Protein AF-A0A3B0RH56-F1 (afdb_monomer_lite)

Organism: NCBI:txid652676

pLDDT: mean 77.94, std 10.09, range [49.75, 90.75]

Structure (mmCIF, N/CA/C/O backbone):
data_AF-A0A3B0RH56-F1
#
_entry.id   AF-A0A3B0RH56-F1
#
loop_
_atom_site.group_PDB
_atom_site.id
_atom_site.type_symbol
_atom_site.label_atom_id
_atom_site.label_alt_id
_atom_site.label_comp_id
_atom_site.label_asym_id
_atom_site.label_entity_id
_atom_site.label_seq_id
_atom_site.pdbx_PDB_ins_code
_atom_site.Cartn_x
_atom_site.Cartn_y
_atom_site.Cartn_z
_atom_site.occupancy
_atom_site.B_iso_or_equiv
_atom_site.auth_seq_id
_atom_site.auth_comp_id
_atom_site.auth_asym_id
_atom_site.auth_atom_id
_atom_site.pdbx_PDB_model_num
ATOM 1 N N . MET A 1 1 ? -2.685 -30.835 55.669 1.00 60.59 1 MET A N 1
ATOM 2 C CA . MET A 1 1 ? -3.181 -29.463 55.379 1.00 60.59 1 MET A CA 1
ATOM 3 C C . MET A 1 1 ? -2.213 -28.607 54.552 1.00 60.59 1 MET A C 1
ATOM 5 O O . MET A 1 1 ? -2.687 -27.865 53.702 1.00 60.59 1 MET A O 1
ATOM 9 N N . LYS A 1 2 ? -0.886 -28.684 54.758 1.00 67.00 2 LYS A N 1
ATOM 10 C CA . LYS A 1 2 ? 0.101 -27.873 54.007 1.00 67.00 2 LYS A CA 1
ATOM 11 C C . LYS A 1 2 ? 0.153 -28.205 52.504 1.00 67.00 2 LYS A C 1
ATOM 13 O O . LYS A 1 2 ? 0.094 -27.296 51.688 1.00 67.00 2 LYS A O 1
ATOM 18 N N . THR A 1 3 ? 0.141 -29.490 52.153 1.00 74.75 3 THR A N 1
ATOM 19 C CA . THR A 1 3 ? 0.144 -29.980 50.761 1.00 74.75 3 THR A CA 1
ATOM 20 C C . THR A 1 3 ? -1.119 -29.593 49.986 1.00 74.75 3 THR A C 1
ATOM 22 O O . THR A 1 3 ? -1.033 -29.157 48.848 1.00 74.75 3 THR A O 1
ATOM 25 N N . VAL A 1 4 ? -2.293 -29.646 50.627 1.00 79.81 4 VAL A N 1
ATOM 26 C CA . VAL A 1 4 ? -3.573 -29.212 50.031 1.00 79.81 4 VAL A CA 1
ATOM 27 C C . VAL A 1 4 ? -3.580 -27.705 49.744 1.00 79.81 4 VAL A C 1
ATOM 29 O O . VAL A 1 4 ? -4.016 -27.290 48.675 1.00 79.81 4 VAL A O 1
ATOM 32 N N . LYS A 1 5 ? -3.035 -26.877 50.652 1.00 76.94 5 LYS A N 1
ATOM 33 C CA . LYS A 1 5 ? -2.868 -25.430 50.415 1.00 76.94 5 LYS A CA 1
ATOM 34 C C . LYS A 1 5 ? -1.897 -25.133 49.265 1.00 76.94 5 LYS A C 1
ATOM 36 O O . LYS A 1 5 ? -2.140 -24.202 48.507 1.00 76.94 5 LYS A O 1
ATOM 41 N N . GLN A 1 6 ? -0.833 -25.924 49.117 1.00 80.44 6 GLN A N 1
ATOM 42 C CA . GLN A 1 6 ? 0.116 -25.786 48.006 1.00 80.44 6 GLN A CA 1
ATOM 43 C C . GLN A 1 6 ? -0.515 -26.161 46.660 1.00 80.44 6 GLN A C 1
ATOM 45 O O . GLN A 1 6 ? -0.367 -25.411 45.702 1.00 80.44 6 GLN A O 1
ATOM 50 N N . ILE A 1 7 ? -1.278 -27.256 46.598 1.00 86.06 7 ILE A N 1
ATOM 51 C CA . ILE A 1 7 ? -2.002 -27.668 45.383 1.00 86.06 7 ILE A CA 1
ATOM 52 C C . ILE A 1 7 ? -3.040 -26.609 44.985 1.00 86.06 7 ILE A C 1
ATOM 54 O O . ILE A 1 7 ? -3.121 -26.238 43.816 1.00 86.06 7 ILE A O 1
ATOM 58 N N . LEU A 1 8 ? -3.780 -26.063 45.958 1.00 87.19 8 LEU A N 1
ATOM 59 C CA . LEU A 1 8 ? -4.749 -24.992 45.714 1.00 87.19 8 LEU A CA 1
ATOM 60 C C . LEU A 1 8 ? -4.073 -23.715 45.186 1.00 87.19 8 LEU A C 1
ATOM 62 O O . LEU A 1 8 ? -4.574 -23.097 44.251 1.00 87.19 8 LEU A O 1
ATOM 66 N N . GLY A 1 9 ? -2.913 -23.349 45.741 1.00 87.88 9 GLY A N 1
ATOM 67 C CA . GLY A 1 9 ? -2.127 -22.206 45.272 1.00 87.88 9 GLY A CA 1
ATOM 68 C C . GLY A 1 9 ? -1.615 -22.376 43.838 1.00 87.88 9 GLY A C 1
ATOM 69 O O . GLY A 1 9 ? -1.710 -21.444 43.042 1.00 87.88 9 GLY A O 1
ATOM 70 N N . VAL A 1 10 ? -1.135 -23.572 43.480 1.00 88.81 10 VAL A N 1
ATOM 71 C CA . VAL A 1 10 ? -0.679 -23.883 42.112 1.00 88.81 10 VAL A CA 1
ATOM 72 C C . VAL A 1 10 ? -1.840 -23.834 41.116 1.00 88.81 10 VAL A C 1
ATOM 74 O O . VAL A 1 10 ? -1.684 -23.276 40.032 1.00 88.81 10 VAL A O 1
ATOM 77 N N . LEU A 1 11 ? -3.016 -24.347 41.490 1.00 89.56 11 LEU A N 1
ATOM 78 C CA . LEU A 1 11 ? -4.208 -24.317 40.641 1.00 89.56 11 LEU A CA 1
ATOM 79 C C . LEU A 1 11 ? -4.676 -22.879 40.362 1.00 89.56 11 LEU A C 1
ATOM 81 O O . LEU A 1 11 ? -4.971 -22.537 39.220 1.00 89.56 11 LEU A O 1
ATOM 85 N N . ILE A 1 12 ? -4.679 -22.019 41.385 1.00 89.69 12 ILE A N 1
ATOM 86 C CA . ILE A 1 12 ? -5.017 -20.593 41.242 1.00 89.69 12 ILE A CA 1
ATOM 87 C C . ILE A 1 12 ? -4.022 -19.886 40.311 1.00 89.69 12 ILE A C 1
ATOM 89 O O . ILE A 1 12 ? -4.434 -19.109 39.453 1.00 89.69 12 ILE A O 1
ATOM 93 N N . MET A 1 13 ? -2.726 -20.184 40.436 1.00 87.00 13 MET A N 1
ATOM 94 C CA . MET A 1 13 ? -1.683 -19.594 39.590 1.00 87.00 13 MET A CA 1
ATOM 95 C C . MET A 1 13 ? -1.830 -20.029 38.121 1.00 87.00 13 MET A C 1
ATOM 97 O O . MET A 1 13 ? -1.738 -19.200 37.217 1.00 87.00 13 MET A O 1
ATOM 101 N N . LEU A 1 14 ? -2.162 -21.303 37.879 1.00 86.62 14 LEU A N 1
ATOM 102 C CA . LEU A 1 14 ? -2.415 -21.835 36.538 1.00 86.62 14 LEU A CA 1
ATOM 103 C C . LEU A 1 14 ? -3.630 -21.166 35.873 1.00 86.62 14 LEU A C 1
ATOM 105 O O . LEU A 1 14 ? -3.555 -20.767 34.713 1.00 86.62 14 LEU A O 1
ATOM 109 N N . VAL A 1 15 ? -4.728 -20.988 36.616 1.00 85.38 15 VAL A N 1
ATOM 110 C CA . VAL A 1 15 ? -5.929 -20.284 36.128 1.00 85.38 15 VAL A CA 1
ATOM 111 C C . VAL A 1 15 ? -5.612 -18.824 35.795 1.00 85.38 15 VAL A C 1
ATOM 113 O O . VAL A 1 15 ? -6.062 -18.317 34.769 1.00 85.38 15 VAL A O 1
ATOM 116 N N . PHE A 1 16 ? -4.789 -18.156 36.608 1.00 83.62 16 PHE A N 1
ATOM 117 C CA . PHE A 1 16 ? -4.396 -16.765 36.375 1.00 83.62 16 PHE A CA 1
ATOM 118 C C . PHE A 1 16 ? -3.574 -16.589 35.086 1.00 83.62 16 PHE A C 1
ATOM 120 O O . PHE A 1 16 ? -3.748 -15.602 34.374 1.00 83.62 16 PHE A O 1
ATOM 127 N N . MET A 1 17 ? -2.727 -17.566 34.746 1.00 80.56 17 MET A N 1
ATOM 128 C CA . MET A 1 17 ? -1.929 -17.549 33.514 1.00 80.56 17 MET A CA 1
ATOM 129 C C . MET A 1 17 ? -2.775 -17.739 32.244 1.00 80.56 17 MET A C 1
ATOM 131 O O . MET A 1 17 ? -2.471 -17.145 31.210 1.00 80.56 17 MET A O 1
ATOM 135 N N . ILE A 1 18 ? -3.865 -18.514 32.305 1.00 78.25 18 ILE A N 1
ATOM 136 C CA . ILE A 1 18 ? -4.733 -18.778 31.140 1.00 78.25 18 ILE A CA 1
ATOM 137 C C . ILE A 1 18 ? -5.539 -17.528 30.739 1.00 78.25 18 ILE A C 1
ATOM 139 O O . ILE A 1 18 ? -5.818 -17.326 29.554 1.00 78.25 18 ILE A O 1
ATOM 143 N N . SER A 1 19 ? -5.849 -16.644 31.690 1.00 73.31 19 SER A N 1
ATOM 144 C CA . SER A 1 19 ? -6.657 -15.433 31.472 1.00 73.31 19 SER A CA 1
ATOM 145 C C . SER A 1 19 ? -6.047 -14.421 30.489 1.00 73.31 19 SER A C 1
ATOM 147 O O . SER A 1 19 ? -6.783 -13.642 29.888 1.00 73.31 19 SER A O 1
ATOM 149 N N . PHE A 1 20 ? -4.727 -14.437 30.267 1.00 68.75 20 PHE A N 1
ATOM 150 C CA . PHE A 1 20 ? -4.052 -13.506 29.348 1.00 68.75 20 PHE A CA 1
ATOM 151 C C . PHE A 1 20 ? -3.933 -14.016 27.900 1.00 68.75 20 PHE A C 1
ATOM 153 O O . PHE A 1 20 ? -3.466 -13.287 27.024 1.00 68.75 20 PHE A O 1
ATOM 160 N N . SER A 1 21 ? -4.385 -15.240 27.610 1.00 66.38 21 SER A N 1
ATOM 161 C CA . SER A 1 21 ? -4.229 -15.873 26.287 1.00 66.38 21 SER A CA 1
ATOM 162 C C . SER A 1 21 ? -5.076 -15.255 25.159 1.00 66.38 21 SER A C 1
ATOM 164 O O . SER A 1 21 ? -4.824 -15.526 23.988 1.00 66.38 21 SER A O 1
ATOM 166 N N . GLN A 1 22 ? -6.040 -14.380 25.470 1.00 64.44 22 GLN A N 1
ATOM 167 C CA . GLN A 1 22 ? -7.013 -13.865 24.491 1.00 64.44 22 GLN A CA 1
ATOM 168 C C . GLN A 1 22 ? -6.649 -12.520 23.833 1.00 64.44 22 GLN A C 1
ATOM 170 O O . GLN A 1 22 ? -7.431 -11.989 23.048 1.00 64.44 22 GLN A O 1
ATOM 175 N N . CYS A 1 23 ? -5.465 -1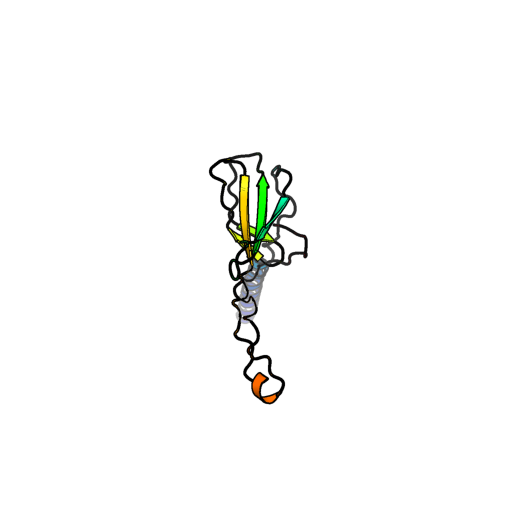1.958 24.094 1.00 66.31 23 CYS A N 1
ATOM 176 C CA . CYS A 1 23 ? -5.094 -10.629 23.582 1.00 66.31 23 CYS A CA 1
ATOM 177 C C . CYS A 1 23 ? -4.894 -10.577 22.045 1.00 66.31 23 CYS A C 1
ATOM 179 O O . CYS A 1 23 ? -5.000 -9.514 21.434 1.00 66.31 23 CYS A O 1
ATOM 181 N N . SER A 1 24 ? -4.639 -11.718 21.389 1.00 63.56 24 SER A N 1
ATOM 182 C CA . SER A 1 24 ? -4.423 -11.776 19.930 1.00 63.56 24 SER A CA 1
ATOM 183 C C . SER A 1 24 ? -5.731 -11.719 19.120 1.00 63.56 24 SER A C 1
ATOM 185 O O . SER A 1 24 ? -5.765 -11.183 18.013 1.00 63.56 24 SER A O 1
ATOM 187 N N . SER A 1 25 ? -6.834 -12.211 19.691 1.00 61.56 25 SER A N 1
ATOM 188 C CA . SER A 1 25 ? -8.109 -12.439 18.990 1.00 61.56 25 SER A CA 1
ATOM 189 C C . SER A 1 25 ? -8.903 -11.162 18.660 1.00 61.56 25 SER A C 1
ATOM 191 O O . SER A 1 25 ? -9.916 -11.228 17.962 1.00 61.56 25 SER A O 1
ATOM 193 N N . THR A 1 26 ? -8.467 -9.997 19.148 1.00 61.12 26 THR A N 1
ATOM 194 C CA . THR A 1 26 ? -9.201 -8.721 19.032 1.00 61.12 26 THR A CA 1
ATOM 195 C C . THR A 1 26 ? -8.896 -7.952 17.743 1.00 61.12 26 THR A C 1
ATOM 197 O O . THR A 1 26 ? -9.611 -7.013 17.401 1.00 61.12 26 THR A O 1
ATOM 200 N N . LYS A 1 27 ? -7.859 -8.333 16.986 1.00 65.75 27 LYS A N 1
ATOM 201 C CA . LYS A 1 27 ? -7.481 -7.654 15.734 1.00 65.75 27 LYS A CA 1
ATOM 202 C C . LYS A 1 27 ? -8.338 -8.139 14.564 1.00 65.75 27 LYS A C 1
ATOM 204 O O . LYS A 1 27 ? -7.846 -8.820 13.671 1.00 65.75 27 LYS A O 1
ATOM 209 N N . LYS A 1 28 ? -9.634 -7.833 14.582 1.00 68.75 28 LYS A N 1
ATOM 210 C CA . LYS A 1 28 ? -10.520 -8.117 13.447 1.00 68.75 28 LYS A CA 1
ATOM 211 C C . LYS A 1 28 ? -10.597 -6.901 12.536 1.00 68.75 28 LYS A C 1
ATOM 213 O O . LYS A 1 28 ? -10.813 -5.788 13.010 1.00 68.75 28 LYS A O 1
ATOM 218 N N . LEU A 1 29 ? -10.412 -7.131 11.238 1.00 74.75 29 LEU A N 1
ATOM 219 C CA . LEU A 1 29 ? -10.632 -6.119 10.215 1.00 74.75 29 LEU A CA 1
ATOM 220 C C . LEU A 1 29 ? -12.125 -5.776 10.176 1.00 74.75 29 LEU A C 1
ATOM 222 O O . LEU A 1 29 ? -12.974 -6.668 10.196 1.00 74.75 29 LEU A O 1
ATOM 226 N N . GLN A 1 30 ? -12.451 -4.488 10.151 1.00 77.38 30 GLN A N 1
ATOM 227 C CA . GLN A 1 30 ? -13.833 -4.047 10.038 1.00 77.38 30 GLN A CA 1
ATOM 228 C C . GLN A 1 30 ? -14.255 -4.064 8.564 1.00 77.38 30 GLN A C 1
ATOM 230 O O . GLN A 1 30 ? -13.834 -3.211 7.794 1.00 77.38 30 GLN A O 1
ATOM 235 N N . GLU A 1 31 ? -15.113 -5.013 8.181 1.00 73.75 31 GLU A N 1
ATOM 236 C CA . GLU A 1 31 ? -15.561 -5.171 6.784 1.00 73.75 31 GLU A CA 1
ATOM 237 C C . GLU A 1 31 ? -16.459 -4.026 6.295 1.00 73.75 31 GLU A C 1
ATOM 239 O O . GLU A 1 31 ? -16.501 -3.712 5.108 1.00 73.75 31 GLU A O 1
ATOM 244 N N . LYS A 1 32 ? -17.223 -3.409 7.204 1.00 74.00 32 LYS A N 1
ATOM 245 C CA . LYS A 1 32 ? -18.183 -2.354 6.867 1.00 74.00 32 LYS A CA 1
ATOM 246 C C . LYS A 1 32 ? -17.777 -1.053 7.524 1.00 74.00 32 LYS A C 1
ATOM 248 O O . LYS A 1 32 ? -17.885 -0.903 8.742 1.00 74.00 32 LYS A O 1
ATOM 253 N N . VAL A 1 33 ? -17.341 -0.106 6.706 1.00 74.62 33 VAL A N 1
ATOM 254 C CA . VAL A 1 33 ? -17.087 1.265 7.145 1.00 74.62 33 VAL A CA 1
ATOM 255 C C . VAL A 1 33 ? -18.426 1.885 7.574 1.00 74.62 33 VAL A C 1
ATOM 257 O O . VAL A 1 33 ? -19.403 1.778 6.831 1.00 74.62 33 VAL A O 1
ATOM 260 N N . PRO A 1 34 ? -18.517 2.548 8.742 1.00 72.19 34 PRO A N 1
ATOM 261 C CA . PRO A 1 34 ? -19.762 3.154 9.219 1.00 72.19 34 PRO A CA 1
ATOM 262 C C . PRO A 1 34 ? -20.090 4.473 8.493 1.00 72.19 34 PRO A C 1
ATOM 264 O O . PRO A 1 34 ? -20.893 5.265 8.974 1.00 72.19 34 PRO A O 1
ATOM 267 N N . ILE A 1 35 ? -19.437 4.739 7.359 1.00 75.12 35 ILE A N 1
ATOM 268 C CA . ILE A 1 35 ? -19.422 6.022 6.657 1.00 75.12 35 ILE A CA 1
ATOM 269 C C . ILE A 1 35 ? -19.695 5.782 5.174 1.00 75.12 35 ILE A C 1
ATOM 271 O O . ILE A 1 35 ? -19.218 4.812 4.584 1.00 75.12 35 ILE A O 1
ATOM 275 N N . ALA A 1 36 ? -20.413 6.719 4.558 1.00 77.81 36 ALA A N 1
ATOM 276 C CA . ALA A 1 36 ? -20.560 6.787 3.113 1.00 77.81 36 ALA A CA 1
ATOM 277 C C . ALA A 1 36 ? -19.251 7.263 2.452 1.00 77.81 36 ALA A C 1
ATOM 279 O O . ALA A 1 36 ? -18.914 8.449 2.468 1.00 77.81 36 ALA A O 1
ATOM 280 N N . ILE A 1 37 ? -18.517 6.324 1.857 1.00 82.38 37 ILE A N 1
ATOM 281 C CA . ILE A 1 37 ? -17.439 6.610 0.904 1.00 82.38 37 ILE A CA 1
ATOM 282 C C . ILE A 1 37 ? -18.069 6.662 -0.493 1.00 82.38 37 ILE A C 1
ATOM 284 O O . ILE A 1 37 ? -18.944 5.858 -0.821 1.00 82.38 37 ILE A O 1
ATOM 288 N N . GLY A 1 38 ? -17.664 7.630 -1.317 1.00 82.19 38 GLY A N 1
ATOM 289 C CA . GLY A 1 38 ? -18.132 7.712 -2.698 1.00 82.19 38 GLY A CA 1
ATOM 290 C C . GLY A 1 38 ? -17.507 6.630 -3.590 1.00 82.19 38 GLY A C 1
ATOM 291 O O . GLY A 1 38 ? -16.832 5.710 -3.132 1.00 82.19 38 GLY A O 1
ATOM 292 N N . LYS A 1 39 ? -17.698 6.744 -4.907 1.00 85.94 39 LYS A N 1
ATOM 293 C CA . LYS A 1 39 ? -17.102 5.796 -5.859 1.00 85.94 39 LYS A CA 1
AT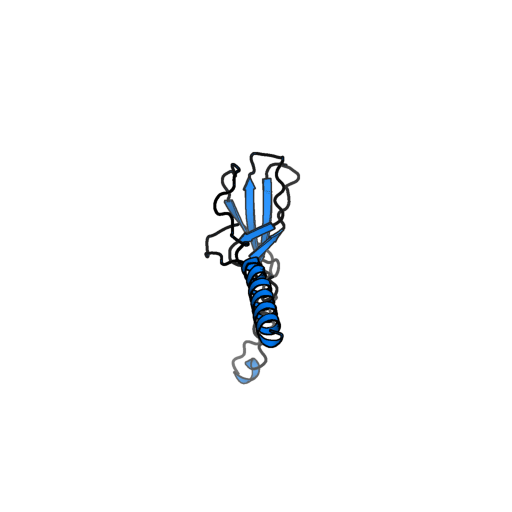OM 294 C C . LYS A 1 39 ? -15.580 5.955 -5.896 1.00 85.94 39 LYS A C 1
ATOM 296 O O . LYS A 1 39 ? -15.075 6.943 -6.426 1.00 85.94 39 LYS A O 1
ATOM 301 N N . VAL A 1 40 ? -14.872 4.969 -5.353 1.00 87.75 40 VAL A N 1
ATOM 302 C CA . VAL A 1 40 ? -13.412 4.862 -5.439 1.00 87.75 40 VAL A CA 1
ATOM 303 C C . VAL A 1 40 ? -13.021 4.468 -6.859 1.00 87.75 40 VAL A C 1
ATOM 305 O O . VAL A 1 40 ? -13.654 3.605 -7.467 1.00 87.75 40 VAL A O 1
ATOM 308 N N . TYR A 1 41 ? -11.981 5.099 -7.397 1.00 89.81 41 TYR A N 1
ATOM 309 C CA . TYR A 1 41 ? -11.467 4.770 -8.722 1.00 89.81 41 TYR A CA 1
ATOM 310 C C . TYR A 1 41 ? -9.943 4.812 -8.763 1.00 89.81 41 TYR A C 1
ATOM 312 O O . TYR A 1 41 ? -9.287 5.478 -7.958 1.00 89.81 41 TYR A O 1
ATOM 320 N N . VAL A 1 42 ? -9.383 4.078 -9.722 1.00 90.31 42 VAL A N 1
ATOM 321 C CA . VAL A 1 42 ? -7.941 3.910 -9.889 1.00 90.31 42 VAL A CA 1
ATOM 322 C C . VAL A 1 42 ? -7.528 4.443 -11.252 1.00 90.31 42 VAL A C 1
ATOM 324 O O . VAL A 1 42 ? -8.177 4.167 -12.259 1.00 90.31 42 VAL A O 1
ATOM 327 N N . GLN A 1 43 ? -6.428 5.185 -11.293 1.00 90.62 43 GLN A N 1
ATOM 328 C CA . GLN A 1 43 ? -5.845 5.698 -12.524 1.00 90.62 43 GLN A CA 1
ATOM 329 C C . GLN A 1 43 ? -4.389 5.266 -12.632 1.00 90.62 43 GLN A C 1
ATOM 331 O O . GLN A 1 43 ? -3.563 5.576 -11.776 1.00 90.62 43 GLN A O 1
ATOM 336 N N . LYS A 1 44 ? -4.054 4.573 -13.719 1.00 90.75 44 LYS A N 1
ATOM 337 C CA . LYS A 1 44 ? -2.666 4.243 -14.041 1.00 90.75 44 LYS A CA 1
ATOM 338 C C . LYS A 1 44 ? -1.941 5.482 -14.565 1.00 90.75 44 LYS A C 1
ATOM 340 O O . LYS A 1 44 ? -2.495 6.214 -15.383 1.00 90.75 44 LYS A O 1
ATOM 345 N N . TRP A 1 45 ? -0.699 5.682 -14.135 1.00 89.31 45 TRP A N 1
ATOM 346 C CA . TRP A 1 45 ? 0.173 6.743 -14.637 1.00 89.31 45 TRP A CA 1
ATOM 347 C C . TRP A 1 45 ? 1.539 6.187 -15.052 1.00 89.31 45 TRP A C 1
ATOM 349 O O . TRP A 1 45 ? 1.997 5.157 -14.549 1.00 89.31 45 TRP A O 1
ATOM 359 N N . VAL A 1 46 ? 2.178 6.868 -16.003 1.00 87.75 46 VAL A N 1
ATOM 360 C CA . VAL A 1 46 ? 3.519 6.555 -16.514 1.00 87.75 46 VAL A CA 1
ATOM 361 C C . VAL A 1 46 ? 4.252 7.877 -16.724 1.00 87.75 46 VAL A C 1
ATOM 363 O O . VAL A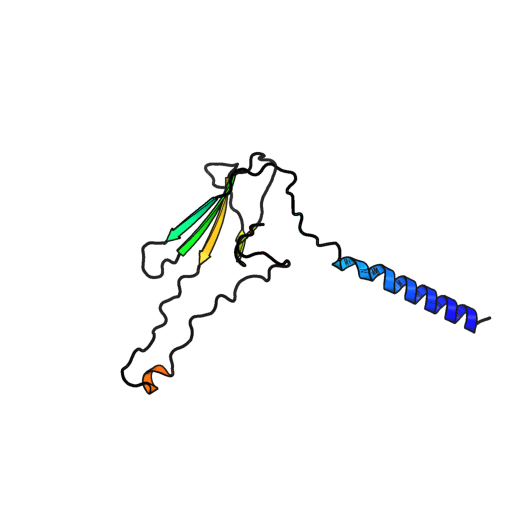 1 46 ? 3.649 8.827 -17.214 1.00 87.75 46 VAL A O 1
ATOM 366 N N . ALA A 1 47 ? 5.531 7.951 -16.354 1.00 83.38 47 ALA A N 1
ATOM 367 C CA . ALA A 1 47 ? 6.307 9.193 -16.439 1.00 83.38 47 ALA A CA 1
ATOM 368 C C . ALA A 1 47 ? 6.671 9.627 -17.872 1.00 83.38 47 ALA A C 1
ATOM 370 O O . ALA A 1 47 ? 7.091 10.759 -18.078 1.00 83.38 47 ALA A O 1
ATOM 371 N N . GLY A 1 48 ? 6.541 8.737 -18.862 1.00 81.44 48 GLY A N 1
ATOM 372 C CA . GLY A 1 48 ? 6.821 9.041 -20.271 1.00 81.44 48 GLY A CA 1
ATOM 373 C C . GLY A 1 48 ? 8.308 9.168 -20.629 1.00 81.44 48 GLY A C 1
ATOM 374 O O . GLY A 1 48 ? 8.622 9.438 -21.782 1.00 81.44 48 GLY A O 1
ATOM 375 N N . ILE A 1 49 ? 9.212 8.941 -19.673 1.00 81.25 49 ILE A N 1
ATOM 376 C CA . ILE A 1 49 ? 10.666 8.926 -19.874 1.00 81.25 49 ILE A CA 1
ATOM 377 C C . ILE A 1 49 ? 11.261 7.586 -19.447 1.00 81.25 49 ILE A C 1
ATOM 379 O O . ILE A 1 49 ? 10.725 6.896 -18.571 1.00 81.25 49 ILE A O 1
ATOM 383 N N . GLU A 1 50 ? 12.392 7.228 -20.050 1.00 74.56 50 GLU A N 1
ATOM 384 C CA . GLU A 1 50 ? 13.146 6.044 -19.655 1.00 74.56 50 GLU A CA 1
ATOM 385 C C . GLU A 1 50 ? 13.579 6.166 -18.185 1.00 74.56 50 GLU A C 1
ATOM 387 O O . GLU A 1 50 ? 14.102 7.193 -17.762 1.00 74.56 50 GLU A O 1
ATOM 392 N N . GLY A 1 51 ? 13.300 5.145 -17.373 1.00 72.19 51 GLY A N 1
ATOM 393 C CA . GLY A 1 51 ? 13.621 5.172 -15.943 1.00 72.19 51 GLY A CA 1
ATOM 394 C C . GLY A 1 51 ? 12.654 5.977 -15.061 1.00 72.19 51 GLY A C 1
ATOM 395 O O . GLY A 1 51 ? 12.747 5.884 -13.840 1.00 72.19 51 GLY A O 1
ATOM 396 N N . GLY A 1 52 ? 11.694 6.718 -15.630 1.00 73.00 52 GLY A N 1
ATOM 397 C CA . GLY A 1 52 ? 10.777 7.583 -14.868 1.00 73.00 52 GLY A CA 1
ATOM 398 C C . GLY A 1 52 ? 9.717 6.843 -14.042 1.00 73.00 52 GLY A C 1
ATOM 399 O O . GLY A 1 52 ? 8.996 7.451 -13.254 1.00 73.00 52 GLY A O 1
ATOM 400 N N . GLY A 1 53 ? 9.623 5.522 -14.194 1.00 81.44 53 GLY A N 1
ATOM 401 C CA . GLY A 1 53 ? 8.706 4.684 -13.432 1.00 81.44 53 GLY A CA 1
ATOM 402 C C . GLY A 1 53 ? 7.256 4.750 -13.906 1.00 81.44 53 GLY A C 1
ATOM 403 O O . GLY A 1 53 ? 6.890 5.375 -14.906 1.00 81.44 53 GLY A O 1
ATOM 404 N N . SER A 1 54 ? 6.418 4.014 -13.189 1.00 86.44 54 SER A N 1
ATOM 405 C CA . SER A 1 54 ? 4.979 3.946 -13.423 1.00 86.44 54 SER A CA 1
ATOM 406 C C . SER A 1 54 ? 4.275 3.651 -12.113 1.00 86.44 54 SER A C 1
ATOM 408 O O . SER A 1 54 ? 4.903 3.234 -11.138 1.00 86.44 54 SER A O 1
ATOM 410 N N . GLY A 1 55 ? 2.967 3.840 -12.077 1.00 87.88 55 GLY A N 1
ATOM 411 C CA . GLY A 1 55 ? 2.232 3.611 -10.852 1.00 87.88 55 GLY A CA 1
ATOM 412 C C . GLY A 1 55 ? 0.729 3.670 -11.019 1.00 87.88 55 GLY A C 1
ATOM 413 O O . GLY A 1 55 ? 0.189 3.672 -12.130 1.00 87.88 55 GLY A O 1
ATOM 414 N N . LEU A 1 56 ? 0.061 3.690 -9.874 1.00 89.69 56 LEU A N 1
ATOM 415 C CA . LEU A 1 56 ? -1.385 3.769 -9.749 1.00 89.69 56 LEU A CA 1
ATOM 416 C C . LEU A 1 56 ? -1.720 4.882 -8.760 1.00 89.69 56 LEU A C 1
ATOM 418 O O . LEU A 1 56 ? -1.212 4.900 -7.641 1.00 89.69 56 LEU A O 1
ATOM 422 N N . TYR A 1 57 ? -2.597 5.788 -9.168 1.00 90.19 57 TYR A N 1
ATOM 423 C CA . TYR A 1 57 ? -3.298 6.676 -8.257 1.00 90.19 57 TYR A CA 1
ATOM 424 C C . TYR A 1 57 ? -4.611 6.031 -7.847 1.00 90.19 57 TYR A C 1
ATOM 426 O O . TYR A 1 57 ? -5.371 5.591 -8.708 1.00 90.19 57 TYR A O 1
ATOM 434 N N . ILE A 1 58 ? -4.886 6.003 -6.549 1.00 89.94 58 ILE A N 1
ATOM 435 C CA . ILE A 1 58 ? -6.204 5.667 -6.012 1.00 89.94 58 ILE A CA 1
ATOM 436 C C . ILE A 1 58 ? -6.848 6.947 -5.515 1.00 89.94 58 ILE A C 1
ATOM 438 O O . ILE A 1 58 ? -6.229 7.715 -4.781 1.00 89.94 58 ILE A O 1
ATOM 442 N N . PHE A 1 59 ? -8.092 7.154 -5.920 1.00 89.75 59 PHE A N 1
ATOM 443 C CA . PHE A 1 59 ? -8.889 8.315 -5.579 1.00 89.75 59 PHE A CA 1
ATOM 444 C C . PHE A 1 59 ? -10.068 7.890 -4.714 1.00 89.75 59 PHE A C 1
ATOM 446 O O . PHE A 1 59 ? -10.921 7.123 -5.159 1.00 89.75 59 PHE A O 1
ATOM 453 N N . ILE A 1 60 ? -10.112 8.407 -3.486 1.00 88.56 60 ILE A N 1
ATOM 454 C CA . ILE A 1 60 ? -11.124 8.071 -2.484 1.00 88.56 60 ILE A CA 1
ATOM 455 C C . ILE A 1 60 ? -11.908 9.347 -2.147 1.00 88.56 60 ILE A C 1
ATOM 457 O O . ILE A 1 60 ? -11.418 10.193 -1.389 1.00 88.56 60 ILE A O 1
ATOM 461 N N . PRO A 1 61 ? -13.100 9.538 -2.738 1.00 87.81 61 PRO A N 1
ATOM 462 C CA . PRO A 1 61 ? -13.988 10.630 -2.367 1.00 87.81 61 PRO A CA 1
ATOM 463 C C . PRO A 1 61 ? -14.686 10.320 -1.038 1.00 87.81 61 PRO A C 1
ATOM 465 O O . PRO A 1 61 ? -15.294 9.261 -0.878 1.00 87.81 61 PRO A O 1
ATOM 468 N N . VAL A 1 62 ? -14.635 11.260 -0.100 1.00 85.75 62 VAL A N 1
ATOM 469 C CA . VAL A 1 62 ? -15.252 11.147 1.227 1.00 85.75 62 VAL A CA 1
ATOM 470 C C . VAL A 1 62 ? -16.306 12.240 1.368 1.00 85.75 62 VAL A C 1
ATOM 472 O O . VAL A 1 62 ? -16.035 13.413 1.120 1.00 85.75 62 VAL A O 1
ATOM 475 N N . SER A 1 63 ? -17.531 11.864 1.735 1.00 79.44 63 SER A N 1
ATOM 476 C CA . SER A 1 63 ? -18.632 12.826 1.877 1.00 79.44 63 SER A CA 1
ATOM 477 C C . SER A 1 63 ? -18.524 13.670 3.148 1.00 79.44 63 SER A 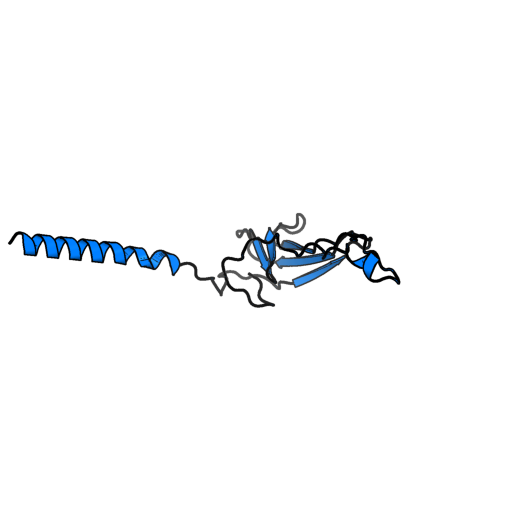C 1
ATOM 479 O O . SER A 1 63 ? -18.969 14.815 3.154 1.00 79.44 63 SER A O 1
ATOM 481 N N . ASP A 1 64 ? -17.910 13.127 4.197 1.00 76.56 64 ASP A N 1
ATOM 482 C CA . ASP A 1 64 ? -17.785 13.764 5.505 1.00 76.56 64 ASP A CA 1
ATOM 483 C C . ASP A 1 64 ? -16.344 14.240 5.758 1.00 76.56 64 ASP A C 1
ATOM 485 O O . ASP A 1 64 ? -15.391 13.459 5.748 1.00 76.56 64 ASP A O 1
ATOM 489 N N . ALA A 1 65 ? -16.182 15.546 5.973 1.00 69.75 65 ALA A N 1
ATOM 490 C CA . ALA A 1 65 ? -14.884 16.191 6.167 1.00 69.75 65 ALA A CA 1
ATOM 491 C C . ALA A 1 65 ? -14.300 15.989 7.578 1.00 69.75 65 ALA A C 1
ATOM 493 O O . ALA A 1 65 ? -13.162 16.384 7.826 1.00 69.75 65 ALA A O 1
ATOM 494 N N . SER A 1 66 ? -15.057 15.392 8.504 1.00 75.12 66 SER A N 1
ATOM 495 C CA . SER A 1 66 ? -14.595 15.096 9.868 1.00 75.12 66 SER A CA 1
ATOM 496 C C . SER A 1 66 ? -13.638 13.899 9.947 1.00 75.12 66 SER A C 1
ATOM 498 O O . SER A 1 66 ? -13.037 13.651 10.993 1.00 75.12 66 SER A O 1
ATOM 500 N N . ILE A 1 67 ? -13.469 13.166 8.844 1.00 76.44 67 ILE A N 1
ATOM 501 C CA . ILE A 1 67 ? -12.728 11.906 8.802 1.00 76.44 67 ILE A CA 1
ATOM 502 C C . ILE A 1 67 ? -11.380 12.112 8.136 1.00 76.44 67 ILE A C 1
ATOM 504 O O . ILE A 1 67 ? -11.281 12.628 7.020 1.00 76.44 67 ILE A O 1
ATOM 508 N N . THR A 1 68 ? -10.346 11.617 8.807 1.00 80.88 68 THR A N 1
ATOM 509 C CA . THR A 1 68 ? -8.974 11.573 8.310 1.00 80.88 68 THR A CA 1
ATOM 510 C C . THR A 1 68 ? -8.581 10.147 7.959 1.00 80.88 68 THR A C 1
ATOM 512 O O . THR A 1 68 ? -8.527 9.289 8.840 1.00 80.88 68 THR A O 1
ATOM 515 N N . LEU A 1 69 ? -8.280 9.899 6.686 1.00 83.75 69 LEU A N 1
ATOM 516 C CA . LEU A 1 69 ? -7.693 8.637 6.242 1.00 83.75 69 LEU A CA 1
ATOM 517 C C . LEU A 1 69 ? -6.162 8.750 6.269 1.00 83.75 69 LEU A C 1
ATOM 519 O O . LEU A 1 69 ? -5.611 9.705 5.722 1.00 83.75 69 LEU A O 1
ATOM 523 N N . ASP A 1 70 ? -5.481 7.790 6.895 1.00 85.31 70 ASP A N 1
ATOM 524 C CA . ASP A 1 70 ? -4.015 7.806 7.029 1.00 85.31 70 ASP A CA 1
ATOM 525 C C . ASP A 1 70 ? -3.323 7.007 5.917 1.00 85.31 70 ASP A C 1
ATOM 527 O O . ASP A 1 70 ? -2.481 7.532 5.189 1.00 85.31 70 ASP A O 1
ATOM 531 N N . SER A 1 71 ? -3.700 5.743 5.734 1.00 87.62 71 SER A N 1
ATOM 532 C CA . SER A 1 71 ? -3.072 4.839 4.767 1.00 87.62 71 SER A CA 1
ATOM 533 C C . SER A 1 71 ? -4.101 4.002 4.020 1.00 87.62 71 SER A C 1
ATOM 535 O O . SER A 1 71 ? -5.231 3.855 4.471 1.00 87.62 71 SER A O 1
ATOM 537 N N . VAL A 1 72 ? -3.694 3.499 2.855 1.00 88.62 72 VAL A N 1
ATOM 538 C CA . VAL A 1 72 ? -4.480 2.590 2.020 1.00 88.62 72 VAL A CA 1
ATOM 539 C C . VAL A 1 72 ? -3.635 1.381 1.635 1.00 88.62 72 VAL A C 1
ATOM 541 O O . VAL A 1 72 ? -2.457 1.515 1.277 1.00 88.62 72 VAL A O 1
ATOM 544 N N . TYR A 1 73 ? -4.257 0.211 1.693 1.00 88.06 73 TYR A N 1
ATOM 545 C CA . TYR A 1 73 ? -3.696 -1.084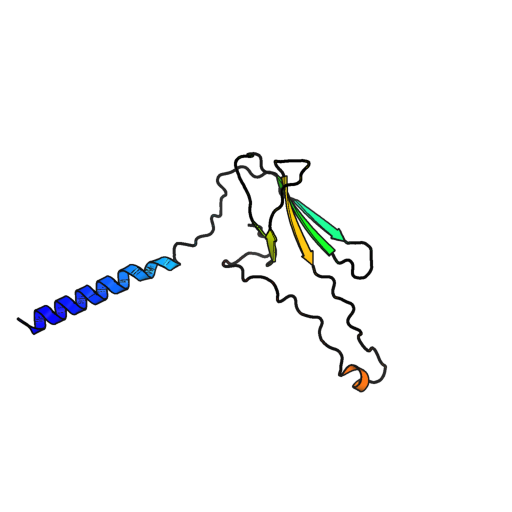 1.349 1.00 88.06 73 TYR A CA 1
ATOM 546 C C . TYR A 1 73 ? -4.380 -1.609 0.091 1.00 88.06 73 TYR A C 1
ATOM 548 O O . TYR A 1 73 ? -5.595 -1.782 0.051 1.00 88.06 73 TYR A O 1
ATOM 556 N N . PHE A 1 74 ? -3.595 -1.861 -0.953 1.00 86.50 74 PHE A N 1
ATOM 557 C CA . PHE A 1 74 ? -4.100 -2.362 -2.227 1.00 86.50 74 PHE A CA 1
ATOM 558 C C . PHE A 1 74 ? -3.039 -3.224 -2.910 1.00 86.50 74 PHE A C 1
ATOM 560 O O . PHE A 1 74 ? -1.878 -2.816 -3.018 1.00 86.50 74 PHE A O 1
ATOM 567 N N . ARG A 1 75 ? -3.423 -4.417 -3.387 1.00 81.88 75 ARG A N 1
ATOM 568 C CA . ARG A 1 75 ? -2.545 -5.348 -4.132 1.00 81.88 75 ARG A CA 1
ATOM 569 C C . ARG A 1 75 ? -1.211 -5.651 -3.441 1.00 81.88 75 ARG A C 1
ATOM 571 O O . ARG A 1 75 ? -0.147 -5.576 -4.058 1.00 81.88 75 ARG A O 1
ATOM 578 N N . GLY A 1 76 ? -1.255 -5.928 -2.140 1.00 77.50 76 GLY A N 1
ATOM 579 C CA . GLY A 1 76 ? -0.056 -6.236 -1.353 1.00 77.50 76 GLY A CA 1
ATOM 580 C C . GLY A 1 76 ? 0.858 -5.035 -1.080 1.00 77.50 76 GLY A C 1
ATOM 581 O O . GLY A 1 76 ? 1.941 -5.206 -0.528 1.00 77.50 76 GLY A O 1
ATOM 582 N N . LYS A 1 77 ? 0.437 -3.815 -1.437 1.00 82.62 77 LYS A N 1
ATOM 583 C CA . LYS A 1 77 ? 1.180 -2.575 -1.197 1.00 82.62 77 LYS A CA 1
ATOM 584 C C . LYS A 1 77 ? 0.430 -1.689 -0.214 1.00 82.62 77 LYS A C 1
ATOM 586 O O . LYS A 1 77 ? -0.796 -1.678 -0.202 1.00 82.62 77 LYS A O 1
ATOM 591 N N . ALA A 1 78 ? 1.173 -0.890 0.542 1.00 85.00 78 ALA A N 1
ATOM 592 C CA . ALA A 1 78 ? 0.627 0.144 1.411 1.00 85.00 78 ALA A CA 1
ATOM 593 C C . ALA A 1 78 ? 1.180 1.510 0.998 1.00 85.00 78 ALA A C 1
ATOM 595 O O . ALA A 1 78 ? 2.376 1.635 0.723 1.00 85.00 78 ALA A O 1
ATOM 596 N N . THR A 1 79 ? 0.332 2.535 0.969 1.00 85.81 79 THR A N 1
ATOM 597 C CA . THR A 1 79 ? 0.768 3.922 0.760 1.00 85.81 79 THR A CA 1
ATOM 598 C C . THR A 1 79 ? 0.020 4.872 1.685 1.00 85.81 79 THR A C 1
ATOM 600 O O . THR A 1 79 ? -1.091 4.581 2.130 1.00 85.81 79 THR A O 1
ATOM 603 N N . LYS A 1 80 ? 0.643 6.010 1.995 1.00 88.06 80 LYS A N 1
ATOM 604 C CA . LYS A 1 80 ? 0.019 7.057 2.804 1.00 88.06 80 LYS A CA 1
ATOM 605 C C . LYS A 1 80 ? -0.923 7.874 1.925 1.00 88.06 80 LYS A C 1
ATOM 607 O O . LYS A 1 80 ? -0.550 8.283 0.824 1.00 88.06 80 LYS A O 1
ATOM 612 N N . LEU A 1 81 ? -2.132 8.121 2.411 1.00 86.94 81 LEU A N 1
ATOM 613 C CA . LEU A 1 81 ? -3.099 8.959 1.720 1.00 86.94 81 LEU A CA 1
ATOM 614 C C . LEU A 1 81 ? -2.752 10.435 1.922 1.00 86.94 81 LEU A C 1
ATOM 616 O O . LEU A 1 81 ? -2.324 10.865 2.991 1.00 86.94 81 LEU A O 1
ATOM 620 N N . SER A 1 82 ? -2.917 11.221 0.864 1.00 84.94 82 SER A N 1
ATOM 621 C CA . SER A 1 82 ? -2.725 12.671 0.878 1.00 84.94 82 SER A CA 1
ATOM 622 C C . SER A 1 82 ? -3.990 13.355 0.382 1.00 84.94 82 SER A C 1
ATOM 624 O O . SER A 1 82 ? -4.583 12.932 -0.609 1.00 84.94 82 SER A O 1
ATOM 626 N N . VAL A 1 83 ? -4.413 14.421 1.058 1.00 80.25 83 VAL A N 1
ATOM 627 C CA . VAL A 1 83 ? -5.566 15.217 0.620 1.00 80.25 83 VAL A CA 1
ATOM 628 C C . VAL A 1 83 ? -5.141 16.084 -0.556 1.00 80.25 83 VAL A C 1
ATOM 630 O O . VAL A 1 83 ? -4.117 16.770 -0.501 1.00 80.25 83 VAL A O 1
ATOM 633 N N . LYS A 1 84 ? -5.924 16.082 -1.636 1.00 71.00 84 LYS A N 1
ATOM 634 C CA . LYS A 1 84 ? -5.650 16.975 -2.762 1.00 71.00 84 LYS A CA 1
ATOM 635 C C . LYS A 1 84 ? -5.977 18.411 -2.338 1.00 71.00 84 LYS A C 1
ATOM 637 O O . LYS A 1 84 ? -7.123 18.699 -2.013 1.00 71.00 84 LYS A O 1
ATOM 642 N N . TYR A 1 85 ? -5.012 19.331 -2.410 1.00 57.28 85 TYR A N 1
ATOM 643 C CA . TYR A 1 85 ? -5.191 20.743 -2.013 1.00 57.28 85 TYR A CA 1
ATOM 644 C C . TYR A 1 85 ? -6.416 21.437 -2.643 1.00 57.28 85 TYR A C 1
ATOM 646 O O . TYR A 1 85 ? -6.961 22.367 -2.059 1.00 57.28 85 TYR A O 1
ATOM 654 N N . GLN A 1 86 ? -6.866 20.977 -3.816 1.00 61.97 86 GLN A N 1
ATOM 655 C CA . GLN A 1 86 ? -8.020 21.533 -4.530 1.00 61.97 86 GLN A CA 1
ATOM 656 C C . GLN A 1 86 ? -9.381 21.013 -4.033 1.00 61.97 86 GLN A C 1
ATOM 658 O O . GLN A 1 86 ? -10.369 21.720 -4.174 1.00 61.97 86 GLN A O 1
ATOM 663 N N . ASN A 1 87 ? -9.447 19.812 -3.447 1.00 65.56 87 ASN A N 1
ATOM 664 C CA . ASN A 1 87 ? -10.685 19.196 -2.961 1.00 65.56 87 ASN A CA 1
ATOM 665 C C . ASN A 1 87 ? -10.428 18.566 -1.589 1.00 65.56 87 ASN A C 1
ATOM 667 O O . ASN A 1 87 ? -9.911 17.452 -1.502 1.00 65.56 87 ASN A O 1
ATOM 671 N N . LYS A 1 88 ? -10.844 19.253 -0.515 1.00 69.56 88 LYS A N 1
ATOM 672 C CA . LYS A 1 88 ? -10.698 18.779 0.878 1.00 69.56 88 LYS A CA 1
ATOM 673 C C . LYS A 1 88 ? -11.381 17.430 1.155 1.00 69.56 88 LYS A C 1
ATOM 675 O O . LYS A 1 88 ? -11.034 16.762 2.117 1.00 69.56 88 LYS A O 1
ATOM 680 N N . ASN A 1 89 ? -12.294 17.019 0.279 1.00 78.94 89 ASN A N 1
ATOM 681 C CA . ASN A 1 89 ? -13.089 15.798 0.389 1.00 78.94 89 ASN A CA 1
ATOM 682 C C . ASN A 1 89 ? -12.532 14.641 -0.464 1.00 78.94 89 ASN A C 1
ATOM 684 O O . ASN A 1 89 ? -13.237 13.672 -0.738 1.00 78.94 89 ASN A O 1
ATOM 688 N N . MET A 1 90 ? -11.293 14.752 -0.954 1.00 84.25 90 MET A N 1
ATOM 689 C CA . MET A 1 90 ? -10.702 13.777 -1.866 1.00 84.25 90 MET A CA 1
ATOM 690 C C . MET A 1 90 ? -9.302 13.366 -1.413 1.00 84.25 90 MET A C 1
ATOM 692 O O . MET A 1 90 ? -8.353 14.154 -1.466 1.00 84.25 90 MET A O 1
ATOM 696 N N . TYR A 1 91 ? -9.177 12.100 -1.024 1.00 86.94 91 TYR A N 1
ATOM 697 C CA . TYR A 1 91 ? -7.904 11.480 -0.681 1.00 86.94 91 TYR A CA 1
ATOM 698 C C . TYR A 1 91 ? -7.288 10.818 -1.909 1.00 86.94 91 TYR A C 1
ATOM 700 O O . TYR A 1 91 ? -7.983 10.199 -2.720 1.00 86.94 91 TYR A O 1
ATOM 708 N N . VAL A 1 92 ? -5.972 10.957 -2.039 1.00 88.31 92 VAL A N 1
ATOM 709 C CA . VAL A 1 92 ? -5.181 10.384 -3.124 1.00 88.31 92 VAL A CA 1
ATOM 710 C C . VAL A 1 92 ? -4.072 9.523 -2.538 1.00 88.31 92 VAL A C 1
ATOM 712 O O . VAL A 1 92 ? -3.259 10.002 -1.748 1.00 88.31 92 VAL A O 1
ATOM 715 N N . GLY A 1 93 ? -4.028 8.257 -2.942 1.00 88.75 93 GLY A N 1
ATOM 716 C CA . GLY A 1 93 ? -2.919 7.345 -2.666 1.00 88.75 93 GLY A CA 1
ATOM 717 C C . GLY A 1 93 ? -2.074 7.158 -3.917 1.00 88.75 93 GLY A C 1
ATOM 718 O O . GLY A 1 93 ? -2.621 6.876 -4.982 1.00 88.75 93 GLY A O 1
ATOM 719 N N . ASN A 1 94 ? -0.753 7.313 -3.806 1.00 89.06 94 ASN A N 1
ATOM 720 C CA . ASN A 1 94 ? 0.167 7.031 -4.908 1.00 89.06 94 ASN A CA 1
ATOM 721 C C . ASN A 1 94 ? 0.901 5.713 -4.658 1.00 89.06 94 ASN A C 1
ATOM 723 O O . ASN A 1 94 ? 1.684 5.596 -3.713 1.00 89.06 94 ASN A O 1
ATOM 727 N N . PHE A 1 95 ? 0.669 4.739 -5.530 1.00 86.44 95 PHE A N 1
ATOM 728 C CA . PHE A 1 95 ? 1.420 3.496 -5.580 1.00 86.44 95 PHE A CA 1
ATOM 729 C C . PHE A 1 95 ? 2.465 3.606 -6.674 1.00 86.44 95 PHE A C 1
ATOM 731 O O . PHE A 1 95 ? 2.153 3.512 -7.861 1.00 86.44 95 PHE A O 1
ATOM 738 N N . ILE A 1 96 ? 3.713 3.789 -6.263 1.00 82.25 96 ILE A N 1
ATOM 739 C CA . ILE A 1 96 ? 4.843 3.859 -7.180 1.00 82.25 96 ILE A CA 1
ATOM 740 C C . ILE A 1 96 ? 5.356 2.437 -7.384 1.00 82.25 96 ILE A C 1
ATOM 742 O O . ILE A 1 96 ? 5.717 1.739 -6.432 1.00 82.25 96 ILE A O 1
ATOM 746 N N . ASN A 1 97 ? 5.395 1.993 -8.635 1.00 78.06 97 ASN A N 1
ATOM 747 C CA . ASN A 1 97 ? 6.230 0.867 -8.998 1.00 78.06 97 ASN A CA 1
ATOM 748 C C . ASN A 1 97 ? 7.614 1.450 -9.277 1.00 78.06 97 ASN A C 1
ATOM 750 O O . ASN A 1 97 ? 7.739 2.233 -10.226 1.00 78.06 97 ASN A O 1
ATOM 754 N N . PRO A 1 98 ? 8.637 1.117 -8.466 1.00 66.06 98 PRO A N 1
ATOM 755 C CA . PRO A 1 98 ? 9.984 1.566 -8.763 1.00 66.06 98 PRO A CA 1
ATOM 756 C C . PRO A 1 98 ? 10.299 1.138 -10.191 1.00 66.06 98 PRO A C 1
ATOM 758 O O . PRO A 1 98 ? 10.065 -0.015 -10.575 1.00 66.06 98 PRO A O 1
ATOM 761 N N . SER A 1 99 ? 10.753 2.095 -11.000 1.00 63.81 99 SER A N 1
ATOM 762 C CA . SER A 1 99 ? 11.298 1.755 -12.303 1.00 63.81 99 SER A CA 1
ATOM 763 C C . SER A 1 99 ? 12.379 0.722 -12.052 1.00 63.81 99 SER A C 1
ATOM 765 O O . SER A 1 99 ? 13.263 0.961 -11.228 1.00 63.81 99 SER A O 1
ATOM 767 N N . LYS A 1 100 ? 12.320 -0.420 -12.741 1.00 60.16 100 LYS A N 1
ATOM 768 C CA . LYS A 1 100 ? 13.497 -1.279 -12.825 1.00 60.16 100 LYS A CA 1
ATOM 769 C C . LYS A 1 100 ? 14.572 -0.374 -13.417 1.00 60.16 100 LYS A C 1
ATOM 771 O O . LYS A 1 100 ? 14.433 0.045 -14.566 1.00 60.16 100 LYS A O 1
ATOM 776 N N . GLN A 1 101 ? 15.552 0.047 -12.619 1.00 57.34 101 GLN A N 1
ATOM 777 C CA . GLN A 1 101 ? 16.739 0.664 -13.193 1.00 57.34 101 GLN A CA 1
ATOM 778 C C . GLN A 1 101 ? 17.243 -0.321 -14.243 1.00 57.34 101 GLN A C 1
ATOM 780 O O . GLN A 1 101 ? 17.217 -1.530 -13.980 1.00 57.34 101 GLN A O 1
ATOM 785 N N . LYS A 1 102 ? 17.607 0.168 -15.436 1.00 58.34 102 LYS A N 1
ATOM 786 C CA . LYS A 1 102 ? 18.287 -0.673 -16.420 1.00 58.34 102 LYS A CA 1
ATOM 787 C C . LYS A 1 102 ? 19.483 -1.274 -15.693 1.00 58.34 102 LYS A C 1
ATOM 789 O O . LYS A 1 102 ? 20.410 -0.559 -15.330 1.00 58.34 102 LYS A O 1
ATOM 794 N N . HIS A 1 103 ? 19.394 -2.560 -15.385 1.00 60.66 103 HIS A N 1
ATOM 795 C CA . HIS A 1 103 ? 20.590 -3.315 -15.104 1.00 60.66 103 HIS A CA 1
ATOM 796 C C . HIS A 1 103 ? 21.316 -3.419 -16.430 1.00 60.66 103 HIS A C 1
ATOM 798 O O . HIS A 1 103 ? 20.680 -3.645 -17.465 1.00 60.66 103 HIS A O 1
ATOM 804 N N . ASP A 1 104 ? 22.617 -3.188 -16.390 1.00 66.31 104 ASP A N 1
ATOM 805 C CA . ASP A 1 104 ? 23.469 -3.399 -17.543 1.00 66.31 104 ASP A CA 1
ATOM 806 C C . ASP A 1 104 ? 23.565 -4.918 -17.730 1.00 66.31 104 ASP A C 1
ATOM 808 O O . ASP A 1 104 ? 24.327 -5.606 -17.054 1.00 66.31 104 ASP A O 1
ATOM 812 N N . ILE A 1 105 ? 22.637 -5.461 -18.519 1.00 76.69 105 ILE A N 1
ATOM 813 C CA . ILE A 1 105 ? 22.557 -6.888 -18.818 1.00 76.69 105 ILE A CA 1
ATOM 814 C C . ILE A 1 105 ? 23.456 -7.113 -20.023 1.00 76.69 105 ILE A C 1
ATOM 816 O O . ILE A 1 105 ? 23.199 -6.587 -21.107 1.00 76.69 105 ILE A O 1
ATOM 820 N N . ILE A 1 106 ? 24.500 -7.912 -19.838 1.00 81.69 106 ILE A N 1
ATOM 821 C CA . ILE A 1 106 ? 25.358 -8.341 -20.934 1.00 81.69 106 ILE A CA 1
ATOM 822 C C . ILE A 1 106 ? 24.572 -9.386 -21.722 1.00 81.69 106 ILE A C 1
ATOM 824 O O . ILE A 1 106 ? 24.244 -10.443 -21.186 1.00 81.69 106 ILE A O 1
ATOM 828 N N . MET A 1 107 ? 24.253 -9.073 -22.977 1.00 81.12 107 MET A N 1
ATOM 829 C CA . MET A 1 107 ? 23.568 -9.976 -23.903 1.00 81.12 107 MET A CA 1
ATOM 830 C C . MET A 1 107 ? 24.535 -10.311 -25.040 1.00 81.12 107 MET A C 1
ATOM 832 O O . MET A 1 107 ? 24.730 -9.511 -25.957 1.00 81.12 107 MET A O 1
ATOM 836 N N . SER A 1 108 ? 25.218 -11.450 -24.923 1.00 86.69 108 SER A N 1
ATOM 837 C CA . SER A 1 108 ? 26.338 -11.843 -25.789 1.00 86.69 108 SER A CA 1
ATOM 838 C C . SER A 1 108 ? 26.074 -13.205 -26.426 1.00 86.69 108 SER A C 1
ATOM 840 O O . SER A 1 108 ? 25.367 -14.038 -25.874 1.00 86.69 108 SER A O 1
ATOM 842 N N . GLY A 1 109 ? 26.678 -13.472 -27.586 1.00 88.69 109 GLY A N 1
ATOM 843 C CA . GLY A 1 109 ? 26.607 -14.797 -28.215 1.00 88.69 109 GLY A CA 1
ATOM 844 C C . GLY A 1 109 ? 27.346 -15.896 -27.436 1.00 88.69 109 GLY A C 1
ATOM 845 O O . GLY A 1 109 ? 27.110 -17.076 -27.681 1.00 88.69 109 GLY A O 1
ATOM 846 N N . ASP A 1 110 ? 28.230 -15.524 -26.503 1.00 89.69 110 ASP A N 1
ATOM 847 C CA . ASP A 1 110 ? 28.933 -16.450 -25.610 1.00 89.69 110 ASP A CA 1
ATOM 848 C C . ASP A 1 110 ? 28.254 -16.497 -24.234 1.00 89.69 110 ASP A C 1
ATOM 850 O O . ASP A 1 110 ? 28.289 -15.526 -23.475 1.00 89.69 110 ASP A O 1
ATOM 854 N N . SER A 1 111 ? 27.694 -17.658 -23.877 1.00 84.62 111 SER A N 1
ATOM 855 C CA . SER A 1 111 ? 26.993 -17.875 -22.605 1.00 84.62 111 SER A CA 1
ATOM 856 C C . SER A 1 111 ? 27.865 -17.627 -21.370 1.00 84.62 111 SER A C 1
ATOM 858 O O . SER A 1 111 ? 27.338 -17.315 -20.304 1.00 84.62 111 SER A O 1
ATOM 860 N N . LYS A 1 112 ? 29.198 -17.740 -21.474 1.00 87.00 112 LYS A N 1
ATOM 861 C CA . LYS A 1 112 ? 30.096 -17.463 -20.339 1.00 87.00 112 LYS A CA 1
ATOM 862 C C . LYS A 1 112 ? 30.142 -15.979 -19.982 1.00 87.00 112 LYS A C 1
ATOM 864 O O . LYS A 1 112 ? 30.336 -15.651 -18.813 1.00 87.00 112 LYS A O 1
ATOM 869 N N . ALA A 1 113 ? 29.935 -15.096 -20.958 1.00 85.31 113 ALA A N 1
ATOM 870 C CA . ALA A 1 113 ? 29.911 -13.652 -20.741 1.00 85.31 113 ALA A CA 1
ATOM 871 C C . ALA A 1 113 ? 28.642 -13.184 -20.002 1.00 85.31 113 ALA A C 1
ATOM 873 O O . ALA A 1 113 ? 28.637 -12.099 -19.428 1.00 85.31 113 ALA A O 1
ATOM 874 N N . GLU A 1 114 ? 27.592 -14.011 -19.964 1.00 86.62 114 GLU A N 1
ATOM 875 C CA . GLU A 1 114 ? 26.319 -13.696 -19.301 1.00 86.62 114 GLU A CA 1
ATOM 876 C C . GLU A 1 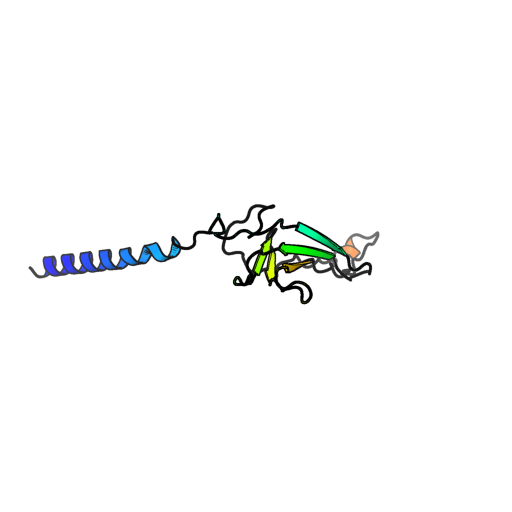114 ? 26.260 -14.157 -17.834 1.00 86.62 114 GLU A C 1
ATOM 878 O O . GLU A 1 114 ? 25.334 -13.794 -17.110 1.00 86.62 114 GLU A O 1
ATOM 883 N N . TYR A 1 115 ? 27.253 -14.922 -17.359 1.00 82.62 115 TYR A N 1
ATOM 884 C CA . TYR A 1 115 ? 27.274 -15.491 -16.001 1.00 82.62 115 TYR A CA 1
ATOM 885 C C . TYR A 1 115 ? 27.226 -14.426 -14.886 1.00 82.62 115 TYR A C 1
ATOM 887 O O . TYR A 1 115 ? 26.798 -14.710 -13.770 1.00 82.62 115 TYR A O 1
ATOM 895 N N . GLY A 1 116 ? 27.646 -13.192 -15.183 1.00 81.25 116 GLY A N 1
ATOM 896 C CA . GLY A 1 116 ? 27.625 -12.062 -14.249 1.00 81.25 116 GLY A CA 1
ATOM 897 C C . GLY A 1 116 ? 26.301 -11.291 -14.179 1.00 81.25 116 GLY A C 1
ATOM 898 O O . GLY A 1 116 ? 26.198 -10.371 -13.370 1.00 81.25 116 GLY A O 1
ATOM 899 N N . ASN A 1 117 ? 25.300 -11.628 -15.001 1.00 85.12 117 ASN A N 1
ATOM 900 C CA . ASN A 1 117 ? 24.020 -10.919 -15.017 1.00 85.12 117 ASN A CA 1
ATOM 901 C C . ASN A 1 117 ? 23.262 -11.131 -13.697 1.00 85.12 117 ASN A C 1
ATOM 903 O O . ASN A 1 117 ? 22.894 -12.250 -13.338 1.00 85.12 117 ASN A O 1
ATOM 907 N N . THR A 1 118 ? 22.993 -10.046 -12.970 1.00 76.62 118 THR A N 1
ATOM 908 C CA . THR A 1 118 ? 22.243 -10.096 -11.711 1.00 76.62 118 THR A CA 1
ATOM 909 C C . THR A 1 118 ? 20.744 -9.949 -11.947 1.00 76.62 118 THR A C 1
ATOM 911 O O . THR A 1 118 ? 20.279 -9.213 -12.821 1.00 76.62 118 THR A O 1
ATOM 914 N N . LEU A 1 119 ? 19.956 -10.656 -11.133 1.00 69.94 119 LEU A N 1
ATOM 915 C CA . LEU A 1 119 ? 18.508 -10.483 -11.129 1.00 69.94 119 LEU A CA 1
ATOM 916 C C . LEU A 1 119 ? 18.166 -9.053 -10.691 1.00 69.94 119 LEU A C 1
ATOM 918 O O . LEU A 1 119 ? 18.781 -8.543 -9.748 1.00 69.94 119 LEU A O 1
ATOM 922 N N . PRO A 1 120 ? 17.163 -8.411 -11.317 1.00 64.69 120 PRO A N 1
ATOM 923 C CA . PRO A 1 120 ? 16.707 -7.109 -10.864 1.00 64.69 120 PRO A CA 1
ATOM 924 C C . PRO A 1 120 ? 16.284 -7.206 -9.393 1.00 64.69 120 PRO A C 1
ATOM 926 O O . PRO A 1 120 ? 15.682 -8.216 -9.006 1.00 64.69 120 PRO A O 1
ATOM 929 N N . PRO A 1 121 ? 16.564 -6.176 -8.573 1.00 61.41 121 PRO A N 1
ATOM 930 C CA . PRO A 1 121 ? 16.197 -6.188 -7.167 1.00 61.41 121 PRO A CA 1
ATOM 931 C C . PRO A 1 121 ? 14.692 -6.440 -7.049 1.00 61.41 121 PRO A C 1
ATOM 933 O O . PRO A 1 121 ? 13.859 -5.643 -7.483 1.00 61.41 121 PRO A O 1
ATOM 936 N N . SER A 1 122 ? 14.341 -7.606 -6.507 1.00 56.56 122 SER A N 1
ATOM 937 C CA . SER A 1 122 ? 12.963 -7.952 -6.177 1.00 56.56 122 SER A CA 1
ATOM 938 C C . SER A 1 122 ? 12.438 -6.921 -5.184 1.00 56.56 122 SER A C 1
ATOM 940 O O . SER A 1 122 ? 13.133 -6.608 -4.218 1.00 56.56 122 SER A O 1
ATOM 942 N N . SER A 1 123 ? 11.227 -6.417 -5.414 1.00 54.50 123 SER A N 1
ATOM 943 C CA . SER A 1 123 ? 10.518 -5.447 -4.575 1.00 54.50 123 SER A CA 1
ATOM 944 C C . SER A 1 123 ? 10.267 -6.000 -3.164 1.00 54.50 123 SER A C 1
ATOM 946 O O . SER A 1 123 ? 9.168 -6.446 -2.856 1.00 54.50 123 SER A O 1
ATOM 948 N N . LYS A 1 124 ? 11.302 -6.036 -2.323 1.00 49.75 124 LYS A N 1
ATOM 949 C CA . LYS A 1 124 ? 11.276 -6.573 -0.952 1.00 49.75 124 LYS A CA 1
ATOM 950 C C . LYS A 1 124 ? 11.114 -5.488 0.119 1.00 49.75 124 LYS A C 1
ATOM 952 O O . LYS A 1 124 ? 11.113 -5.798 1.301 1.00 49.75 124 LYS A O 1
ATOM 957 N N . GLU A 1 125 ? 10.937 -4.230 -0.270 1.00 52.97 125 GLU A N 1
ATOM 958 C CA . GLU A 1 125 ? 10.844 -3.091 0.657 1.00 52.97 125 GLU A CA 1
ATOM 959 C C . GLU A 1 125 ? 9.397 -2.697 0.991 1.00 52.97 125 GLU A C 1
ATOM 961 O O . GLU A 1 125 ? 9.055 -1.519 1.064 1.00 52.97 125 GLU A O 1
ATOM 966 N N . GLN A 1 126 ? 8.500 -3.668 1.158 1.00 57.88 126 GLN A N 1
ATOM 967 C CA . GLN A 1 126 ? 7.127 -3.382 1.575 1.00 57.88 126 GLN A CA 1
ATOM 968 C C . GLN A 1 126 ? 6.895 -3.942 2.969 1.00 57.88 126 GLN A C 1
ATOM 970 O O . GLN A 1 126 ? 7.181 -5.106 3.242 1.00 57.88 126 GLN A O 1
ATOM 975 N N . LYS A 1 127 ? 6.420 -3.073 3.872 1.00 60.00 127 LYS A N 1
ATOM 976 C CA . LYS A 1 127 ? 6.068 -3.459 5.241 1.00 60.00 127 LYS A CA 1
ATOM 977 C C . LYS A 1 127 ? 5.093 -4.642 5.186 1.00 60.00 127 LYS A C 1
ATOM 979 O O . LYS A 1 127 ? 4.152 -4.580 4.393 1.00 60.00 127 LYS A O 1
ATOM 984 N N . PRO A 1 128 ? 5.284 -5.680 6.018 1.00 65.50 128 PRO A N 1
ATOM 985 C CA . PRO A 1 128 ? 4.357 -6.799 6.062 1.00 65.50 128 PRO A CA 1
ATOM 986 C C . PRO A 1 128 ? 2.970 -6.285 6.454 1.00 65.50 128 PRO A C 1
ATOM 988 O O . PRO A 1 128 ? 2.815 -5.591 7.463 1.00 65.50 128 PRO A O 1
ATOM 991 N N . ILE A 1 129 ? 1.973 -6.593 5.627 1.00 74.31 129 ILE A N 1
ATOM 992 C CA . ILE A 1 129 ? 0.575 -6.272 5.913 1.00 74.31 129 ILE A CA 1
ATOM 993 C C . ILE A 1 129 ? 0.129 -7.203 7.051 1.00 74.31 129 ILE A C 1
ATOM 995 O O . ILE A 1 129 ? 0.337 -8.412 6.952 1.00 74.31 129 ILE A O 1
ATOM 999 N N . PRO A 1 130 ? -0.443 -6.681 8.151 1.00 73.81 130 PRO A N 1
ATOM 1000 C CA . PRO A 1 130 ? -0.779 -7.491 9.323 1.00 73.81 130 PRO A CA 1
ATOM 1001 C C . PRO A 1 130 ? -2.063 -8.328 9.158 1.00 73.81 130 PRO A C 1
ATOM 1003 O O . PRO A 1 130 ? -2.528 -8.916 10.131 1.00 73.81 130 PRO A O 1
ATOM 1006 N N . PHE A 1 131 ? -2.644 -8.359 7.958 1.00 78.19 131 PHE A N 1
ATOM 1007 C CA . PHE A 1 131 ? -3.877 -9.059 7.609 1.00 78.19 131 PHE A CA 1
ATOM 1008 C C . PHE A 1 131 ? -3.802 -9.599 6.177 1.00 78.19 131 PHE A C 1
ATOM 1010 O O . PHE A 1 131 ? -3.027 -9.110 5.354 1.00 78.19 131 PHE A O 1
ATOM 1017 N N . GLU A 1 132 ? -4.605 -10.620 5.899 1.00 78.00 132 GLU A N 1
ATOM 1018 C CA . GLU A 1 132 ? -4.743 -11.213 4.571 1.00 78.00 132 GLU A CA 1
ATOM 1019 C C . GLU A 1 132 ? -5.649 -10.326 3.707 1.00 78.00 132 GLU A C 1
ATOM 1021 O O . GLU A 1 132 ? -6.711 -9.900 4.158 1.00 78.00 132 GLU A O 1
ATOM 1026 N N . LEU A 1 133 ? -5.202 -10.014 2.491 1.00 78.44 133 LEU A N 1
ATOM 1027 C CA . LEU A 1 133 ? -5.911 -9.162 1.537 1.00 78.44 133 LEU A CA 1
ATOM 1028 C C . LEU A 1 133 ? -6.135 -9.962 0.256 1.00 78.44 133 LEU A C 1
ATOM 1030 O O . LEU A 1 133 ? -5.183 -10.557 -0.255 1.00 78.44 133 LEU A O 1
ATOM 1034 N N . LYS A 1 134 ? -7.352 -9.958 -0.291 1.00 80.25 134 LYS A N 1
ATOM 1035 C CA . LYS A 1 134 ? -7.586 -10.525 -1.628 1.00 80.25 134 LYS A CA 1
ATOM 1036 C C . LYS A 1 134 ? -6.978 -9.624 -2.709 1.00 80.25 134 LYS A C 1
ATOM 1038 O O . LYS A 1 134 ? -6.781 -8.429 -2.501 1.00 80.25 134 LYS A O 1
ATOM 1043 N N . ASP A 1 135 ? -6.732 -10.184 -3.892 1.00 76.19 135 ASP A N 1
ATOM 1044 C CA . ASP A 1 135 ? -6.029 -9.488 -4.984 1.00 76.19 135 ASP A CA 1
ATOM 1045 C C . ASP A 1 135 ? -6.693 -8.173 -5.432 1.00 76.19 135 ASP A C 1
ATOM 1047 O O . ASP A 1 135 ? -6.001 -7.210 -5.772 1.00 76.19 135 ASP A O 1
ATOM 1051 N N . ASP A 1 136 ? -8.024 -8.109 -5.399 1.00 79.75 136 ASP A N 1
ATOM 1052 C CA . ASP A 1 136 ? -8.804 -6.928 -5.793 1.00 79.75 136 ASP A CA 1
ATOM 1053 C C . ASP A 1 136 ? -9.456 -6.209 -4.600 1.00 79.75 136 ASP A C 1
ATOM 1055 O O . ASP A 1 136 ? -10.328 -5.356 -4.773 1.00 79.75 136 ASP A O 1
ATOM 1059 N N . GLU A 1 137 ? -9.034 -6.534 -3.380 1.00 81.50 137 GLU A N 1
ATOM 1060 C CA . GLU A 1 137 ? -9.513 -5.875 -2.170 1.00 81.50 137 GLU A CA 1
ATOM 1061 C C . GLU A 1 137 ? -8.678 -4.625 -1.862 1.00 81.50 137 GLU A C 1
ATOM 1063 O O . GLU A 1 137 ? -7.461 -4.582 -2.063 1.00 81.50 137 GLU A O 1
ATOM 1068 N N . CYS A 1 138 ? -9.360 -3.571 -1.415 1.00 81.94 138 CYS A N 1
ATOM 1069 C CA . CYS A 1 138 ? -8.771 -2.291 -1.042 1.00 81.94 138 CYS A CA 1
ATOM 1070 C C . CYS A 1 138 ? -9.288 -1.917 0.345 1.00 81.94 138 CYS A C 1
ATOM 1072 O O . CYS A 1 138 ? -10.505 -1.851 0.532 1.00 81.94 138 CYS A O 1
ATOM 1074 N N . VAL A 1 139 ? -8.372 -1.662 1.281 1.00 82.69 139 VAL A N 1
ATOM 1075 C CA . VAL A 1 139 ? -8.676 -1.306 2.678 1.00 82.69 139 VAL A CA 1
ATOM 1076 C C . VAL A 1 139 ? -8.008 0.006 3.046 1.00 82.69 139 VAL A C 1
ATOM 1078 O O . VAL A 1 139 ? -6.805 0.158 2.730 1.00 82.69 139 VAL A O 1
#

Sequence (139 aa):
MKTVKQILGVLIMLVFMISFSQCSSTKKLQEKVPIAIGKVYVQKWVAGIEGGGSGLYIFIPVSDASITLDSVYFRGKATKLSVKYQNKNMYVGNFINPSKQKHDIIMSGDSKAEYGNTLPPSSKEQKPIPFELKDDECV

Secondary structure (DSSP, 8-state):
-HHHHHHHHHHHHHHHHHTTTTTTTT----SS-SS-B---EEEEEE-SSTT--EEEEEEEEBS-TT----EEEETTEEEEEEE-TT-TTEEEEEEEE-----------SSGGGGTTPPPP-----SPPPSS---TT-B-

Foldseek 3Di:
DVVVVVVVVVVVVVVVVVVPPCPVVPPDDDPDDPFDKPDKDKDKADPPDQQRFIWIKIKIFGPDLVDDDAWKDAQQAIFGWDQDPVDSRITIGIGTDRRQDPDPQDDDPDPVVRPPDDDGPDPPPGDGDPDDADNGDMD

Radius of gyration: 26.03 Å; chains: 1; bounding box: 51×52×84 Å